Protein AF-A0A212D390-F1 (afdb_monomer)

Nearest PDB structures (foldseek):
  6sub-assembly1_A  TM=5.192E-01  e=6.196E-19  Homo sapiens
  6suc-assembly1_A  TM=5.172E-01  e=2.061E-18  Homo sapiens
  2c7s-assembly1_A  TM=5.071E-01  e=9.778E-17  Homo sapiens
  1rpm-assembly2_B  TM=5.098E-01  e=2.867E-16  Homo sapiens
  2ooq-assembly2_B  TM=5.149E-01  e=5.749E-16  Homo sapiens

Organism: Cervus elaphus hippelaphus (NCBI:txid46360)

Foldseek 3Di:
DDDDPPDDDDDDDPFADDPVCLLVVVVCCVVVVPPDDDDPDDCDDPNDGRYDPSADPAWADRAQKIKGFPDWDDDPPDIDTDIDIDGQDDPQADPDDGRPDCVSLVVSLVVVVVRHDPPYDDHDFADPVCPDVVVVSVLVNVQVVCCVPPVDGDSDD

pLDDT: mean 88.01, std 10.68, range [41.75, 98.12]

Solvent-accessible surface area (backbone atoms only — not comparable to full-atom values): 10267 Å² total; per-residue (Å²): 135,82,77,69,94,85,70,80,87,79,88,82,72,99,63,56,46,49,82,91,38,36,45,60,50,52,50,48,39,60,75,72,65,56,89,74,84,87,81,93,69,57,50,60,55,97,92,38,80,60,28,48,87,76,70,58,93,49,64,46,65,42,60,61,35,35,41,33,51,73,45,78,46,84,55,98,90,54,71,51,73,43,71,47,80,47,68,84,75,84,79,77,62,47,96,74,82,66,54,96,57,63,65,66,57,54,53,47,52,52,54,51,54,79,70,52,62,93,88,48,71,81,79,64,73,70,59,93,87,55,50,69,71,26,46,54,52,52,53,53,54,52,40,51,50,35,37,72,77,70,72,43,76,72,95,85,123

Mean predicted aligned error: 7.8 Å

InterPro domains:
  IPR000242 Tyrosine-specific protein phosphatase, PTPase domain [PF00102] (16-156)
  IPR000242 Tyrosine-specific protein phosphatase, PTPase domain [PR00700] (11-31)
  IPR000242 Tyrosine-specific protein phosphatase, PTPase domain [PR00700] (122-140)
  IPR000242 Tyrosine-specific protein phosphatase, PTPase domain [PR00700] (153-157)
  IPR000242 Tyrosine-specific protein phosphatase, PTPase domain [PS50055] (8-157)
  IPR000242 Tyrosine-specific protein phosphatase, PTPase domain [SM00194] (2-157)
  IPR000387 Tyrosine-specific protein phosphatases domain [PS50056] (106-157)
  IPR003595 Protein-tyrosine phosphatase, catalytic [SM00404] (84-156)
  IPR016130 Protein-tyrosine phosphatase, active site [PS00383] (125-135)
  IPR029021 Protein-tyrosine phosphatase-like [G3DSA:3.90.190.10] (7-157)
  IPR029021 Protein-tyrosine phosphatase-like [SSF52799] (14-156)
  IPR050348 Protein-Tyrosine Phosphatase [PTHR19134] (16-156)

Secondary structure (DSSP, 8-state):
-PPPTTPPP-PPPSSPPPGGGHHHHHHHHHHTT-------S-SEETTEE-S---S-SSEEEETTEEEEEEEEEE-SS-EEEEEEEEE-------SSS--S-THHHHHHHHHHHHHS-TTS-PPP---SSSSHHHHHHHHHHHHHHHHHHHS---S--

Structure (mmCIF, N/CA/C/O backbone):
data_AF-A0A212D390-F1
#
_entry.id   AF-A0A212D390-F1
#
loop_
_atom_site.group_PDB
_atom_site.id
_atom_site.type_symbol
_atom_site.label_atom_id
_atom_site.label_alt_id
_atom_site.label_comp_id
_atom_site.label_asym_id
_atom_site.label_entity_id
_atom_site.label_seq_id
_atom_site.pdbx_PDB_ins_code
_atom_site.Cartn_x
_atom_site.Cartn_y
_atom_site.Cartn_z
_atom_site.occupancy
_atom_site.B_iso_or_equiv
_atom_site.auth_seq_id
_atom_site.auth_comp_id
_atom_site.auth_asym_id
_atom_site.auth_atom_id
_atom_site.pdbx_PDB_model_num
ATOM 1 N N . MET A 1 1 ? 15.407 -18.277 21.739 1.00 45.12 1 MET A N 1
ATOM 2 C CA . MET A 1 1 ? 14.645 -18.983 22.792 1.00 45.12 1 MET A CA 1
ATOM 3 C C . MET A 1 1 ? 13.215 -19.112 22.274 1.00 45.12 1 MET A C 1
ATOM 5 O O . MET A 1 1 ? 12.585 -18.088 22.057 1.00 45.12 1 MET A O 1
ATOM 9 N N . LYS A 1 2 ? 12.764 -20.316 21.898 1.00 41.75 2 LYS A N 1
ATOM 10 C CA . LYS A 1 2 ? 11.416 -20.5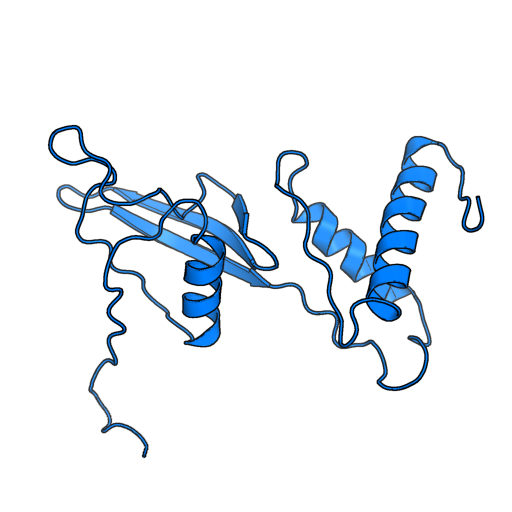25 21.333 1.00 41.75 2 LYS A CA 1
ATOM 11 C C . LYS A 1 2 ? 10.412 -20.479 22.500 1.00 41.75 2 LYS A C 1
ATOM 13 O O . LYS A 1 2 ? 10.674 -21.168 23.486 1.00 41.75 2 LYS A O 1
ATOM 18 N N . PRO A 1 3 ? 9.339 -19.671 22.450 1.00 48.72 3 PRO A N 1
ATOM 19 C CA . PRO A 1 3 ? 8.364 -19.625 23.536 1.00 48.72 3 PRO A CA 1
ATOM 20 C C . PRO A 1 3 ? 7.681 -20.996 23.715 1.00 48.72 3 PRO A C 1
ATOM 22 O O . PRO A 1 3 ? 7.611 -21.772 22.755 1.00 48.72 3 PRO A O 1
ATOM 25 N N . PRO A 1 4 ? 7.208 -21.325 24.931 1.00 52.00 4 PRO A N 1
ATOM 26 C CA . PRO A 1 4 ? 6.526 -22.587 25.201 1.00 52.00 4 PRO A CA 1
ATOM 27 C C . PRO A 1 4 ? 5.254 -22.705 24.350 1.00 52.00 4 PRO A C 1
ATOM 29 O O . PRO A 1 4 ? 4.518 -21.732 24.172 1.00 52.00 4 PRO A O 1
ATOM 32 N N . LEU A 1 5 ? 5.001 -23.905 23.816 1.00 48.47 5 LEU A N 1
ATOM 33 C CA . LEU A 1 5 ? 3.801 -24.210 23.037 1.00 48.47 5 LEU A CA 1
ATOM 34 C C . LEU A 1 5 ? 2.543 -23.861 23.849 1.00 48.47 5 LEU A C 1
ATOM 36 O O . LEU A 1 5 ? 2.310 -24.435 24.908 1.00 48.47 5 LEU A O 1
ATOM 40 N N . GLY A 1 6 ? 1.736 -22.930 23.333 1.00 56.72 6 GLY A N 1
ATOM 41 C CA . GLY A 1 6 ? 0.396 -22.626 23.848 1.00 56.72 6 GLY A CA 1
ATOM 42 C C . GLY A 1 6 ? 0.185 -21.211 24.393 1.00 56.72 6 GLY A C 1
ATOM 43 O O . GLY A 1 6 ? -0.968 -20.807 24.535 1.00 56.72 6 GLY A O 1
ATOM 44 N N . LEU A 1 7 ? 1.236 -20.422 24.646 1.00 54.78 7 LEU A N 1
ATOM 45 C CA . LEU A 1 7 ? 1.059 -19.008 24.998 1.00 54.78 7 LEU A CA 1
ATOM 46 C C . LEU A 1 7 ? 0.910 -18.143 23.741 1.00 54.78 7 LEU A C 1
ATOM 48 O O . LEU A 1 7 ? 1.762 -18.160 22.855 1.00 54.78 7 LEU A O 1
ATOM 52 N N . ARG A 1 8 ? -0.177 -17.363 23.678 1.00 63.31 8 ARG A N 1
ATOM 53 C CA . ARG A 1 8 ? -0.346 -16.308 22.671 1.00 63.31 8 ARG A CA 1
ATOM 54 C C . ARG A 1 8 ? 0.593 -15.153 23.014 1.00 63.31 8 ARG A C 1
ATOM 56 O O . ARG A 1 8 ? 0.464 -14.561 24.083 1.00 63.31 8 ARG A O 1
ATOM 63 N N . THR A 1 9 ? 1.514 -14.823 22.116 1.00 71.38 9 THR A N 1
ATOM 64 C CA . THR A 1 9 ? 2.318 -13.600 22.222 1.00 71.38 9 THR A CA 1
ATOM 65 C C . THR A 1 9 ? 1.414 -12.391 21.987 1.00 71.38 9 THR A C 1
ATOM 67 O O . THR A 1 9 ? 0.716 -12.337 20.976 1.00 71.38 9 THR A O 1
ATOM 70 N N . LEU A 1 10 ? 1.411 -11.435 22.919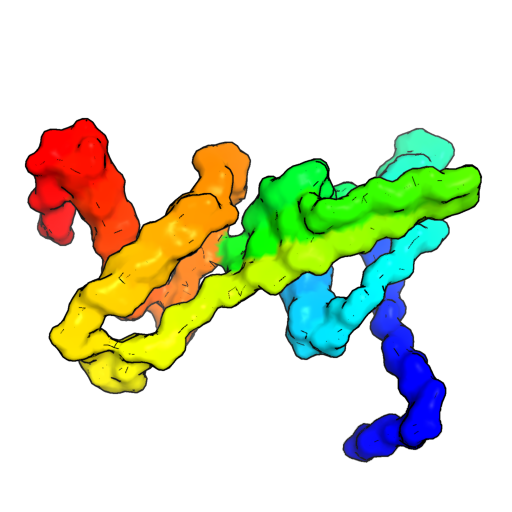 1.00 77.25 10 LEU A N 1
ATOM 71 C CA . LEU A 1 10 ? 0.676 -10.177 22.795 1.00 77.25 10 LEU A CA 1
ATOM 72 C C . LEU A 1 10 ? 1.672 -9.030 22.632 1.00 77.25 10 LEU A C 1
ATOM 74 O O . LEU A 1 10 ? 2.545 -8.844 23.479 1.00 77.25 10 LEU A O 1
ATOM 78 N N . LEU A 1 11 ? 1.521 -8.252 21.563 1.00 75.31 11 LEU A N 1
ATOM 79 C CA . LEU A 1 11 ?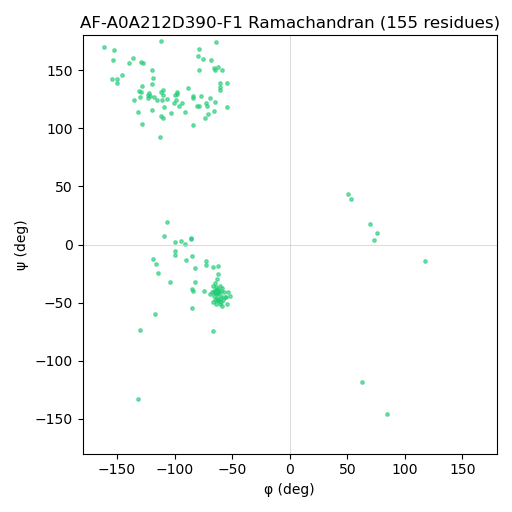 2.233 -6.992 21.384 1.00 75.31 11 LEU A CA 1
ATOM 80 C C . LEU A 1 11 ? 1.350 -5.858 21.904 1.00 75.31 11 LEU A C 1
ATOM 82 O O . LEU A 1 11 ? 0.215 -5.690 21.458 1.00 75.31 11 LEU A O 1
ATOM 86 N N . ALA A 1 12 ? 1.861 -5.104 22.875 1.00 75.88 12 ALA A N 1
ATOM 87 C CA . ALA A 1 12 ? 1.170 -3.951 23.436 1.00 75.88 12 ALA A CA 1
ATOM 88 C C . ALA A 1 12 ? 1.706 -2.662 22.805 1.00 75.88 12 ALA A C 1
ATOM 90 O O . ALA A 1 12 ? 2.901 -2.375 22.878 1.00 75.88 12 ALA A O 1
ATOM 91 N N . CYS A 1 13 ? 0.817 -1.858 22.224 1.00 76.25 13 CYS A N 1
ATOM 92 C CA . CYS A 1 13 ? 1.127 -0.485 21.841 1.00 76.25 13 CYS A CA 1
ATOM 93 C C . CYS A 1 13 ? 0.832 0.445 23.028 1.00 76.25 13 CYS A C 1
ATOM 95 O O . CYS A 1 13 ? -0.224 0.341 23.647 1.00 76.25 13 CYS A O 1
ATOM 97 N N . ILE A 1 14 ? 1.744 1.374 23.337 1.00 67.81 14 ILE A N 1
ATOM 98 C CA . ILE A 1 14 ? 1.600 2.318 24.467 1.00 67.81 14 ILE A CA 1
ATOM 99 C C . ILE A 1 14 ? 0.437 3.313 24.231 1.00 67.81 14 ILE A C 1
ATOM 101 O O . ILE A 1 14 ? -0.094 3.892 25.175 1.00 67.81 14 ILE A O 1
ATOM 105 N N . GLY A 1 15 ? -0.008 3.478 22.980 1.00 79.44 15 GLY A N 1
ATOM 106 C CA . GLY A 1 15 ? -1.194 4.247 22.605 1.00 79.44 15 GLY A CA 1
ATOM 107 C C . GLY A 1 15 ? -1.706 3.879 21.211 1.00 79.44 15 GLY A C 1
ATOM 108 O O . GLY A 1 15 ? -1.039 3.152 20.472 1.00 79.44 15 GLY A O 1
ATOM 109 N N . GLY A 1 16 ? -2.895 4.378 20.856 1.00 83.56 16 GLY A N 1
ATOM 110 C CA . GLY A 1 16 ? -3.431 4.250 19.498 1.00 83.56 16 GLY A CA 1
ATOM 111 C C . GLY A 1 16 ? -2.578 5.021 18.479 1.00 83.56 16 GLY A C 1
ATOM 112 O O . GLY A 1 16 ? -1.976 6.038 18.841 1.00 83.56 16 GLY A O 1
ATOM 113 N N . PRO A 1 17 ? -2.505 4.572 17.213 1.00 89.31 17 PRO A N 1
ATOM 114 C CA . PRO A 1 17 ? -1.712 5.250 16.197 1.00 89.31 17 PRO A CA 1
ATOM 115 C C . PRO A 1 17 ? -2.196 6.689 15.978 1.00 89.31 17 PRO A C 1
ATOM 117 O O . PRO A 1 17 ? -3.394 6.974 15.836 1.00 89.31 17 PRO A O 1
ATOM 120 N N . LYS A 1 18 ? -1.233 7.611 15.957 1.00 89.62 18 LYS A N 1
ATOM 121 C CA . LYS A 1 18 ? -1.437 8.984 15.482 1.00 89.62 18 LYS A CA 1
ATOM 122 C C . LYS A 1 18 ? -1.516 8.991 13.952 1.00 89.62 18 LYS A C 1
ATOM 124 O O . LYS A 1 18 ? -1.010 8.038 13.353 1.00 89.62 18 LYS A O 1
ATOM 129 N N . PRO A 1 19 ? -2.100 10.023 13.317 1.00 89.88 19 PRO A N 1
ATOM 130 C CA . PRO A 1 19 ? -2.253 10.059 11.862 1.00 89.88 19 PRO A CA 1
ATOM 131 C C . PRO A 1 19 ? -0.929 9.831 11.118 1.00 89.88 19 PRO A C 1
ATOM 133 O O . PRO A 1 19 ? -0.874 9.049 10.175 1.00 89.88 19 PRO A O 1
ATOM 136 N N . GLU A 1 20 ? 0.158 10.421 11.610 1.00 91.19 20 GLU A N 1
ATOM 137 C CA . GLU A 1 20 ? 1.502 10.307 11.043 1.00 91.19 20 GLU A CA 1
ATOM 138 C C . GLU A 1 20 ? 2.181 8.940 11.262 1.00 91.19 20 GLU A C 1
ATOM 140 O O . GLU A 1 20 ? 3.163 8.642 10.594 1.00 91.19 20 GLU A O 1
ATOM 145 N N . MET A 1 21 ? 1.663 8.093 12.162 1.00 91.81 21 MET A N 1
ATOM 146 C CA . MET A 1 21 ? 2.238 6.776 12.500 1.00 91.81 21 MET A CA 1
ATOM 147 C C . MET A 1 21 ? 1.402 5.596 11.983 1.00 91.81 21 MET A C 1
ATOM 149 O O . MET A 1 21 ? 1.667 4.445 12.334 1.00 91.81 21 MET A O 1
ATOM 153 N N . VAL A 1 22 ? 0.364 5.844 11.178 1.00 93.44 22 VAL A N 1
ATOM 154 C CA . VAL A 1 22 ? -0.511 4.768 10.678 1.00 93.44 22 VAL A CA 1
ATOM 155 C C . VAL A 1 22 ? 0.258 3.784 9.787 1.00 93.44 22 VAL A C 1
ATOM 157 O O . VAL A 1 22 ? 0.049 2.576 9.892 1.00 93.44 22 VAL A O 1
ATOM 160 N N . TYR A 1 23 ? 1.187 4.274 8.962 1.00 92.12 23 TYR A N 1
ATOM 161 C CA . TYR A 1 23 ? 2.053 3.405 8.161 1.00 92.12 23 TYR A CA 1
ATOM 162 C C . TYR A 1 23 ? 2.953 2.525 9.039 1.00 92.12 23 TYR A C 1
ATOM 164 O O . TYR A 1 23 ? 2.988 1.310 8.850 1.00 92.12 23 TYR A O 1
ATOM 172 N N . ASP A 1 24 ? 3.615 3.100 10.049 1.00 91.38 24 ASP A N 1
ATOM 173 C CA . ASP A 1 24 ? 4.471 2.340 10.970 1.00 91.38 24 ASP A CA 1
ATOM 174 C C . ASP A 1 24 ? 3.687 1.269 11.738 1.00 91.38 24 ASP A C 1
ATOM 176 O O . ASP A 1 24 ? 4.190 0.166 11.964 1.00 91.38 24 ASP A O 1
ATOM 180 N N . PHE A 1 25 ? 2.432 1.562 12.089 1.00 94.06 25 PHE A N 1
ATOM 181 C CA . PHE A 1 25 ? 1.531 0.595 12.706 1.00 94.06 25 PHE A CA 1
ATOM 182 C C . PHE A 1 25 ? 1.280 -0.617 11.796 1.00 94.06 25 PHE A C 1
ATOM 184 O O . PHE A 1 25 ? 1.492 -1.753 12.225 1.00 94.06 25 PHE A O 1
ATOM 191 N N . TRP A 1 26 ? 0.893 -0.405 10.534 1.00 93.56 26 TRP A N 1
ATOM 192 C CA . TRP A 1 26 ? 0.683 -1.510 9.588 1.00 93.56 26 TRP A CA 1
ATOM 193 C C . TRP A 1 26 ? 1.968 -2.251 9.241 1.00 93.56 26 TRP A C 1
ATOM 195 O O . TRP A 1 26 ? 1.961 -3.477 9.115 1.00 93.56 26 TRP A O 1
ATOM 205 N N . ARG A 1 27 ? 3.085 -1.528 9.147 1.00 91.31 27 ARG A N 1
ATOM 206 C CA . ARG A 1 27 ? 4.405 -2.121 8.952 1.00 91.31 27 ARG A CA 1
ATOM 207 C C . ARG A 1 27 ? 4.761 -3.068 10.097 1.00 91.31 27 ARG A C 1
ATOM 209 O O . ARG A 1 27 ? 5.214 -4.176 9.823 1.00 91.31 27 ARG A O 1
ATOM 216 N N . MET A 1 28 ? 4.505 -2.681 11.347 1.00 92.31 28 MET A N 1
ATOM 217 C CA . MET A 1 28 ? 4.694 -3.545 12.518 1.00 92.31 28 MET A CA 1
ATOM 218 C C . MET A 1 28 ? 3.772 -4.771 12.477 1.00 92.31 28 MET A C 1
ATOM 220 O O . MET A 1 28 ? 4.253 -5.890 12.643 1.00 92.31 28 MET A O 1
ATOM 224 N N . VAL A 1 29 ? 2.481 -4.587 12.169 1.00 91.88 29 VAL A N 1
ATOM 225 C CA . VAL A 1 29 ? 1.514 -5.694 12.016 1.00 91.88 29 VAL A CA 1
ATOM 226 C C . VAL A 1 29 ? 2.002 -6.715 10.983 1.00 91.88 29 VAL A C 1
ATOM 228 O O . VAL A 1 29 ? 1.959 -7.918 11.239 1.00 91.88 29 VAL A O 1
ATOM 231 N N . TRP A 1 30 ? 2.499 -6.245 9.838 1.00 89.69 30 TRP A N 1
ATOM 232 C CA . TRP A 1 30 ? 3.042 -7.105 8.788 1.00 89.69 30 TRP A CA 1
ATOM 233 C C . TRP A 1 30 ? 4.327 -7.824 9.222 1.00 89.69 30 TRP A C 1
ATOM 235 O O . TRP A 1 30 ? 4.442 -9.036 9.043 1.00 89.69 30 TRP A O 1
ATOM 245 N N . GLN A 1 31 ? 5.299 -7.088 9.774 1.00 87.94 31 GLN A N 1
ATOM 246 C CA . GLN A 1 31 ? 6.621 -7.611 10.145 1.00 87.94 31 GLN A CA 1
ATOM 247 C C . GLN A 1 31 ? 6.554 -8.665 11.253 1.00 87.94 31 GLN A C 1
ATOM 249 O O . GLN A 1 31 ? 7.254 -9.671 11.175 1.00 87.94 31 GLN A O 1
ATOM 254 N N . GLU A 1 32 ? 5.692 -8.455 12.244 1.00 87.00 32 GLU A N 1
ATOM 255 C CA . GLU A 1 32 ? 5.500 -9.377 13.368 1.00 87.00 32 GLU A CA 1
ATOM 256 C C . GLU A 1 32 ? 4.484 -10.488 13.058 1.00 87.00 32 GLU A C 1
ATOM 258 O O . GLU A 1 32 ? 4.143 -11.291 13.927 1.00 87.00 32 GLU A O 1
ATOM 263 N N . HIS A 1 33 ? 3.993 -10.555 11.813 1.00 86.19 33 HIS A N 1
ATOM 264 C CA . HIS A 1 33 ? 2.999 -11.532 11.366 1.00 86.19 33 HIS A CA 1
ATOM 265 C C . HIS A 1 33 ? 1.738 -11.554 12.252 1.00 86.19 33 HIS A C 1
ATOM 267 O O . HIS A 1 33 ? 1.165 -12.610 12.535 1.00 86.19 33 HIS A O 1
ATOM 273 N N . CYS A 1 34 ? 1.292 -10.375 12.690 1.00 86.69 34 CYS A N 1
ATOM 274 C CA . CYS A 1 34 ? 0.107 -10.218 13.523 1.00 86.69 34 CYS A CA 1
ATOM 275 C C . CYS A 1 34 ? -1.151 -10.616 12.742 1.00 86.69 34 CYS A C 1
ATOM 277 O O . CYS A 1 34 ? -1.556 -9.945 11.796 1.00 86.69 34 CYS A O 1
ATOM 279 N N . SER A 1 35 ? -1.822 -11.683 13.177 1.00 89.69 35 SER A N 1
ATOM 280 C CA . SER A 1 35 ? -3.068 -12.156 12.557 1.00 89.69 35 SER A CA 1
ATOM 281 C C . SER A 1 35 ? -4.323 -11.452 13.079 1.00 89.69 35 SER A C 1
ATOM 283 O O . SER A 1 35 ? -5.425 -11.689 12.586 1.00 89.69 35 SER A O 1
ATOM 285 N N . SER A 1 36 ? -4.212 -10.666 14.149 1.00 91.50 36 SER A N 1
ATOM 286 C CA . SER A 1 36 ? -5.356 -10.033 14.807 1.00 91.50 36 SER A CA 1
ATOM 287 C C . SER A 1 36 ? -4.950 -8.718 15.455 1.00 91.50 36 SER A C 1
ATOM 289 O O . SER A 1 36 ? -3.905 -8.633 16.096 1.00 91.50 36 SER A O 1
ATOM 291 N N . ILE A 1 37 ? -5.811 -7.712 15.319 1.00 94.25 37 ILE A N 1
ATOM 292 C CA . ILE A 1 37 ? -5.673 -6.399 15.949 1.00 94.25 37 ILE A CA 1
ATOM 293 C C . ILE A 1 37 ? -6.865 -6.221 16.883 1.00 94.25 37 ILE A C 1
ATOM 295 O O . ILE A 1 37 ? -8.011 -6.379 16.464 1.00 94.25 37 ILE A O 1
ATOM 299 N N . VAL A 1 38 ? -6.602 -5.894 18.147 1.00 94.88 38 VAL A N 1
ATOM 300 C CA . VAL A 1 38 ? -7.647 -5.677 19.154 1.00 94.88 38 VAL A CA 1
ATOM 301 C C . VAL A 1 38 ? -7.671 -4.200 19.531 1.00 94.88 38 VAL A C 1
ATOM 303 O O . VAL A 1 38 ? -6.746 -3.696 20.164 1.00 94.88 38 VAL A O 1
ATOM 306 N N . MET A 1 39 ? -8.738 -3.500 19.144 1.00 94.38 39 MET A N 1
ATOM 307 C CA . MET A 1 39 ? -8.966 -2.098 19.494 1.00 94.38 39 MET A CA 1
ATOM 308 C C . MET A 1 39 ? -10.003 -1.999 20.614 1.00 94.38 39 MET A C 1
ATOM 310 O O . MET A 1 39 ? -11.171 -2.311 20.412 1.00 94.38 39 MET A O 1
ATOM 314 N N . ILE A 1 40 ? -9.568 -1.542 21.789 1.00 94.06 40 ILE A N 1
ATOM 315 C CA . ILE A 1 40 ? -10.375 -1.469 23.025 1.00 94.06 40 ILE A CA 1
ATOM 316 C C . ILE A 1 40 ? -10.803 -0.039 23.399 1.00 94.06 40 ILE A C 1
ATOM 318 O O . ILE A 1 40 ? -11.133 0.237 24.546 1.00 94.06 40 ILE A O 1
ATOM 322 N N . THR A 1 41 ? -10.769 0.893 22.446 1.00 92.19 41 THR A N 1
ATOM 323 C CA . THR A 1 41 ? -11.154 2.302 22.638 1.00 92.19 41 THR A CA 1
ATOM 324 C C . THR A 1 41 ? -11.938 2.794 21.426 1.00 92.19 41 THR A C 1
ATOM 326 O O . THR A 1 41 ? -11.805 2.242 20.329 1.00 92.19 41 THR A O 1
ATOM 329 N N . LYS A 1 42 ? -12.759 3.832 21.601 1.00 92.88 42 LYS A N 1
ATOM 330 C CA . LYS A 1 42 ? -13.377 4.540 20.469 1.00 92.88 42 LYS A CA 1
ATOM 331 C C . LYS A 1 42 ? -12.369 5.514 19.851 1.00 92.88 42 LYS A C 1
ATOM 333 O O . LYS A 1 42 ? -11.398 5.909 20.484 1.00 92.88 42 LYS A O 1
ATOM 338 N N . LEU A 1 43 ? -12.619 5.958 18.617 1.00 93.12 43 LEU A N 1
ATOM 339 C CA . LEU A 1 43 ? -11.800 7.012 17.993 1.00 93.12 43 LEU A CA 1
ATOM 340 C C . LEU A 1 43 ? -11.845 8.314 18.807 1.00 93.12 43 LEU A C 1
ATOM 342 O O . LEU A 1 43 ? -10.824 8.970 19.008 1.00 93.12 43 LEU A O 1
ATOM 346 N N . VAL A 1 44 ? -13.032 8.652 19.318 1.00 94.31 44 VAL A N 1
ATOM 347 C CA . VAL A 1 44 ? -13.290 9.831 20.145 1.00 94.31 44 VAL A CA 1
ATOM 348 C C . VAL A 1 44 ? -14.031 9.409 21.409 1.00 94.31 44 VAL A C 1
ATOM 350 O O . VAL A 1 44 ? -15.047 8.715 21.342 1.00 94.31 44 VAL A O 1
ATOM 353 N N . GLU A 1 45 ? -13.548 9.865 22.562 1.00 93.19 45 GLU A N 1
ATOM 354 C CA . GLU A 1 45 ? -14.183 9.673 23.867 1.00 93.19 45 GLU A CA 1
ATOM 355 C C . GLU A 1 45 ? -14.277 11.020 24.583 1.00 93.19 45 GLU A C 1
ATOM 357 O O . GLU A 1 45 ? -13.279 11.729 24.716 1.00 93.19 45 GLU A O 1
ATOM 362 N N . VAL A 1 46 ? -15.479 11.385 25.041 1.00 94.19 46 VAL A N 1
ATOM 363 C CA . VAL A 1 46 ? -15.737 12.652 25.758 1.00 94.19 46 VAL A CA 1
ATOM 364 C C . VAL A 1 46 ? -15.176 13.870 24.995 1.00 94.19 46 VAL A C 1
ATOM 366 O O . VAL A 1 46 ? -14.506 14.737 25.551 1.00 94.19 46 VAL A O 1
ATOM 369 N N . GLY A 1 47 ? -15.382 13.894 23.673 1.00 92.25 47 GLY A N 1
ATOM 370 C CA . GLY A 1 47 ? -14.929 14.975 22.787 1.00 92.25 47 GLY A CA 1
ATOM 371 C C . GLY A 1 47 ? -13.422 15.014 22.505 1.00 92.25 47 GLY A C 1
ATOM 372 O O . GLY A 1 47 ? -12.965 15.924 21.819 1.00 92.25 47 GLY A O 1
ATOM 373 N N . ARG A 1 48 ? -12.634 14.051 23.000 1.00 91.06 48 ARG A N 1
ATOM 374 C CA . ARG A 1 48 ? -11.186 13.979 22.756 1.00 91.06 48 ARG A CA 1
ATOM 375 C C . ARG A 1 48 ? -10.845 12.809 21.847 1.00 91.06 48 ARG A C 1
ATOM 377 O O . ARG A 1 48 ? -11.289 11.689 22.090 1.00 91.06 48 ARG A O 1
ATOM 384 N N . VAL A 1 49 ? -10.015 13.060 20.837 1.00 91.62 49 VAL A N 1
ATOM 385 C CA . VAL A 1 49 ? -9.454 12.007 19.982 1.00 91.62 49 VAL A CA 1
ATOM 386 C C . VAL A 1 49 ? -8.540 11.118 20.829 1.00 91.62 49 VAL A C 1
ATOM 388 O O . VAL A 1 49 ? -7.610 11.609 21.470 1.00 91.62 49 VAL A O 1
ATOM 391 N N . LYS A 1 50 ? -8.829 9.816 20.860 1.00 91.44 50 LYS A N 1
ATOM 392 C CA . LYS A 1 50 ? -8.040 8.788 21.561 1.00 91.44 50 LYS A CA 1
ATOM 393 C C . LYS A 1 50 ? -7.201 7.954 20.603 1.00 91.44 50 LYS A C 1
ATOM 395 O O . LYS A 1 50 ? -6.118 7.507 20.967 1.00 91.44 50 LYS A O 1
ATOM 400 N N . CYS A 1 51 ? -7.708 7.751 19.391 1.00 93.06 51 CYS A N 1
ATOM 401 C CA . CYS A 1 51 ? -7.068 6.964 18.351 1.00 93.06 51 CYS A CA 1
ATOM 402 C C . CYS A 1 51 ? -7.462 7.518 16.984 1.00 93.06 51 CYS A C 1
ATOM 404 O O . CYS A 1 51 ? -8.616 7.896 16.774 1.00 93.06 51 CYS A O 1
ATOM 406 N N . SER A 1 52 ? -6.521 7.525 16.046 1.00 93.19 52 SER A N 1
ATOM 407 C CA . SER A 1 52 ? -6.824 7.823 14.645 1.00 93.19 52 SER A CA 1
ATOM 408 C C . SER A 1 52 ? -7.426 6.589 13.985 1.00 93.19 52 SER A C 1
ATOM 410 O O . SER A 1 52 ? -7.109 5.459 14.366 1.00 93.19 52 SER A O 1
ATOM 412 N N . ARG A 1 53 ? -8.288 6.783 12.984 1.00 94.88 53 ARG A N 1
ATOM 413 C CA . ARG A 1 53 ? -8.753 5.668 12.156 1.00 94.88 53 ARG A CA 1
ATOM 414 C C . ARG A 1 53 ? -7.583 5.217 11.287 1.00 94.88 53 ARG A C 1
ATOM 416 O O . ARG A 1 53 ? -7.152 5.962 10.418 1.00 94.88 53 ARG A O 1
ATOM 423 N N . TYR A 1 54 ? -7.073 4.018 11.546 1.00 95.00 54 TYR A N 1
ATOM 424 C CA . TYR A 1 54 ? -5.929 3.450 10.828 1.00 95.00 54 TYR A CA 1
ATOM 425 C C . TYR A 1 54 ? -6.339 2.458 9.734 1.00 95.00 54 TYR A C 1
ATOM 427 O O . TYR A 1 54 ? -5.474 1.863 9.116 1.00 95.00 54 TYR A O 1
ATOM 435 N N . TRP A 1 55 ? -7.633 2.238 9.503 1.00 95.94 55 TRP A N 1
ATOM 436 C CA . TRP A 1 55 ? -8.133 1.305 8.492 1.00 95.94 55 TRP A CA 1
ATOM 437 C C . TRP A 1 55 ? -8.999 2.026 7.451 1.00 95.94 55 TRP A C 1
ATOM 439 O O . TRP A 1 55 ? -9.675 2.994 7.819 1.00 95.94 55 TRP A O 1
ATOM 449 N N . PRO A 1 56 ? -9.040 1.555 6.193 1.00 94.69 56 PRO A N 1
ATOM 450 C CA . PRO A 1 56 ? -9.838 2.163 5.132 1.00 94.69 56 PRO A CA 1
ATOM 451 C C . PRO A 1 56 ? -11.320 1.776 5.216 1.00 94.69 56 PRO A C 1
ATOM 453 O O . PRO A 1 56 ? -11.696 0.875 5.967 1.00 94.69 56 PRO A O 1
ATOM 456 N N . GLU A 1 57 ? -12.166 2.471 4.452 1.00 93.38 57 GLU A N 1
ATOM 457 C CA . GLU A 1 57 ? -13.576 2.079 4.278 1.00 93.38 57 GLU A CA 1
ATOM 458 C C . GLU A 1 57 ? -13.751 0.993 3.212 1.00 93.38 57 GLU A C 1
ATOM 460 O O . GLU A 1 57 ? -14.610 0.135 3.372 1.00 93.38 57 GLU A O 1
ATOM 465 N N . ASP A 1 58 ? -12.907 0.996 2.178 1.00 92.62 58 ASP A N 1
ATOM 466 C CA . ASP A 1 58 ? -12.850 -0.052 1.154 1.00 92.62 58 ASP A CA 1
ATOM 467 C C . ASP A 1 58 ? -11.401 -0.520 0.970 1.00 92.62 58 ASP A C 1
ATOM 469 O O . ASP A 1 58 ? -10.995 -1.546 1.511 1.00 92.62 58 ASP A O 1
ATOM 473 N N . SER A 1 59 ? -10.556 0.289 0.335 1.00 91.50 59 SER A N 1
ATOM 474 C CA . SER A 1 59 ? -9.132 0.002 0.182 1.00 91.50 59 SER A CA 1
ATOM 475 C C . SER A 1 59 ? -8.312 1.282 0.227 1.00 91.50 59 SER A C 1
ATOM 477 O O . SER A 1 59 ? -8.767 2.308 -0.262 1.00 91.50 59 SER A O 1
ATOM 479 N N . ASP A 1 60 ? -7.100 1.214 0.778 1.00 90.62 60 ASP A N 1
ATOM 480 C CA . ASP A 1 60 ? -6.163 2.344 0.786 1.00 90.62 60 ASP A CA 1
ATOM 481 C C . ASP A 1 60 ? -4.704 1.860 0.865 1.00 90.62 60 ASP A C 1
ATOM 483 O O . ASP A 1 60 ? -4.426 0.721 1.270 1.00 90.62 60 ASP A O 1
ATOM 487 N N . MET A 1 61 ? -3.783 2.725 0.450 1.00 87.25 61 MET A N 1
ATOM 488 C CA . MET A 1 61 ? -2.341 2.494 0.453 1.00 87.25 61 MET A CA 1
ATOM 489 C C . MET A 1 61 ? -1.694 3.182 1.657 1.00 87.25 61 MET A C 1
ATOM 491 O O . MET A 1 61 ? -1.732 4.401 1.802 1.00 87.25 61 MET A O 1
ATOM 495 N N . TYR A 1 62 ? -1.018 2.398 2.494 1.00 87.50 62 TYR A N 1
ATOM 496 C CA . TYR A 1 62 ? -0.209 2.883 3.608 1.00 87.50 62 TYR A CA 1
ATOM 497 C C . TYR A 1 62 ? 1.259 2.574 3.310 1.00 87.50 62 TYR A C 1
ATOM 499 O O . TYR A 1 62 ? 1.745 1.477 3.587 1.00 87.50 62 TYR A O 1
ATOM 507 N N . GLY A 1 63 ? 1.963 3.533 2.704 1.00 85.69 63 GLY A N 1
ATOM 508 C CA . GLY A 1 63 ? 3.323 3.312 2.207 1.00 85.69 63 GLY A CA 1
ATOM 509 C C . GLY A 1 63 ? 3.344 2.250 1.104 1.00 85.69 63 GLY A C 1
ATOM 510 O O . GLY A 1 63 ? 2.730 2.437 0.057 1.00 85.69 63 GLY A O 1
ATOM 511 N N . ASP A 1 64 ? 4.045 1.138 1.334 1.00 82.19 64 ASP A N 1
ATOM 512 C CA . ASP A 1 64 ? 4.121 -0.008 0.415 1.00 82.19 64 ASP A CA 1
ATOM 513 C C . ASP A 1 64 ? 3.099 -1.123 0.722 1.00 82.19 64 ASP A C 1
ATOM 515 O O . ASP A 1 64 ? 3.099 -2.157 0.045 1.00 82.19 64 ASP A O 1
ATOM 519 N N . ILE A 1 65 ? 2.230 -0.927 1.722 1.00 89.12 65 ILE A N 1
ATOM 520 C CA . ILE A 1 65 ? 1.224 -1.901 2.163 1.00 89.12 65 ILE A CA 1
ATOM 521 C C . ILE A 1 65 ? -0.172 -1.420 1.764 1.00 89.12 65 ILE A C 1
ATOM 523 O O . ILE A 1 65 ? -0.664 -0.404 2.255 1.00 89.12 65 ILE A O 1
ATOM 527 N N . LYS A 1 66 ? -0.849 -2.198 0.925 1.00 90.06 66 LYS A N 1
ATOM 528 C CA . LYS A 1 66 ? -2.272 -2.046 0.639 1.00 90.06 66 LYS A CA 1
ATOM 529 C C . LYS A 1 66 ? -3.090 -2.758 1.701 1.00 90.06 66 LYS A C 1
ATOM 531 O O . LYS A 1 66 ? -2.884 -3.949 1.949 1.00 90.06 66 LYS A O 1
ATOM 536 N N . ILE A 1 67 ? -4.043 -2.043 2.283 1.00 93.12 67 ILE A N 1
ATOM 537 C CA . ILE A 1 67 ? -5.042 -2.620 3.178 1.00 93.12 67 ILE A CA 1
ATOM 538 C C . ILE A 1 67 ? -6.379 -2.577 2.457 1.00 93.12 67 ILE A C 1
ATOM 540 O O . ILE A 1 67 ? -6.797 -1.521 1.989 1.00 93.12 67 ILE A O 1
ATOM 544 N N . THR A 1 68 ? -7.069 -3.709 2.405 1.00 94.44 68 THR A N 1
ATOM 545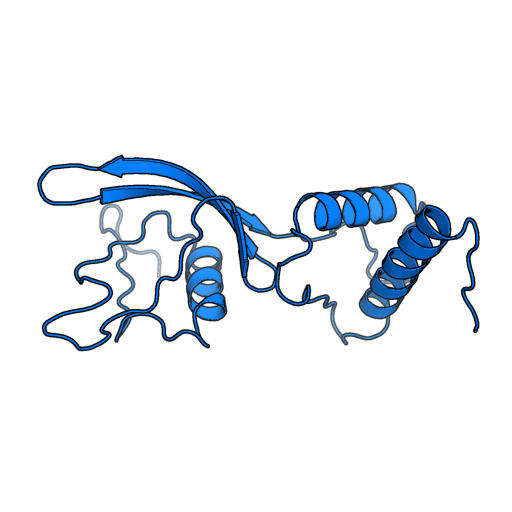 C CA . THR A 1 68 ? -8.424 -3.795 1.856 1.00 94.44 68 THR A CA 1
ATOM 546 C C . THR A 1 68 ? -9.360 -4.358 2.911 1.00 94.44 68 THR A C 1
ATOM 548 O O . THR A 1 68 ? -9.101 -5.420 3.479 1.00 94.44 68 THR A O 1
ATOM 551 N N . LEU A 1 69 ? -10.444 -3.643 3.198 1.00 96.38 69 LEU A N 1
ATOM 552 C CA . LEU A 1 69 ? -11.527 -4.105 4.047 1.00 96.38 69 LEU A CA 1
ATOM 553 C C . LEU A 1 69 ? -12.340 -5.151 3.282 1.00 96.38 69 LEU A C 1
ATOM 555 O O . LEU A 1 69 ? -13.078 -4.847 2.356 1.00 96.38 69 LEU A O 1
ATOM 559 N N . VAL A 1 70 ? -12.216 -6.407 3.695 1.00 96.75 70 VAL A N 1
ATOM 560 C CA . VAL A 1 70 ? -12.914 -7.536 3.067 1.00 96.75 70 VAL A CA 1
ATOM 561 C C . VAL A 1 70 ? -14.327 -7.675 3.619 1.00 96.75 70 VAL A C 1
ATOM 563 O O . VAL A 1 70 ? -15.264 -8.004 2.895 1.00 96.75 70 VAL A O 1
ATOM 566 N N . LYS A 1 71 ? -14.488 -7.479 4.931 1.00 97.31 71 LYS A N 1
ATOM 567 C CA . LYS A 1 71 ? -15.764 -7.696 5.615 1.00 97.31 71 LYS A CA 1
ATOM 568 C C . LYS A 1 71 ? -15.858 -6.849 6.872 1.00 97.31 71 LYS A C 1
ATOM 570 O O . LYS A 1 71 ? -14.883 -6.736 7.612 1.00 97.31 71 LYS A O 1
ATOM 575 N N . THR A 1 72 ? -17.053 -6.328 7.141 1.00 98.12 72 THR A N 1
ATOM 576 C CA . THR A 1 72 ? -17.416 -5.738 8.435 1.00 98.12 72 THR A CA 1
ATOM 577 C C . THR A 1 72 ? -18.626 -6.459 9.010 1.00 98.12 72 THR A C 1
ATOM 579 O O . THR A 1 72 ? -19.639 -6.612 8.332 1.00 98.12 72 THR A O 1
ATOM 582 N N . GLU A 1 73 ? -18.529 -6.872 10.269 1.00 98.12 73 GLU A N 1
ATOM 583 C CA . GLU A 1 73 ? -19.631 -7.427 11.051 1.00 98.12 73 GLU A CA 1
ATOM 584 C C . GLU A 1 73 ? -19.862 -6.537 12.271 1.00 98.12 73 GLU A C 1
ATOM 586 O O . GLU A 1 73 ? -18.996 -6.410 13.139 1.00 98.12 73 GLU A O 1
ATOM 591 N N . THR A 1 74 ? -21.029 -5.904 12.332 1.00 97.50 74 THR A N 1
ATOM 592 C CA . THR A 1 74 ? -21.425 -5.055 13.459 1.00 97.50 74 THR A CA 1
ATOM 593 C C . THR A 1 74 ? -22.275 -5.870 14.421 1.00 97.50 74 THR A C 1
ATOM 595 O O . THR A 1 74 ? -23.344 -6.350 14.046 1.00 97.50 74 THR A O 1
ATOM 598 N N . LEU A 1 75 ? -21.810 -6.013 15.660 1.00 97.06 75 LEU A N 1
ATOM 599 C CA . LEU A 1 75 ? -22.535 -6.662 16.749 1.00 97.06 75 LEU A CA 1
ATOM 600 C C . LEU A 1 75 ? -22.935 -5.628 17.810 1.00 97.06 75 LEU A C 1
ATOM 602 O O . LEU A 1 75 ? -22.576 -4.456 17.720 1.00 97.06 75 LEU A O 1
ATOM 606 N N . ALA A 1 76 ? -23.693 -6.066 18.820 1.00 95.75 76 ALA A N 1
ATOM 607 C CA . ALA A 1 76 ? -24.239 -5.178 19.849 1.00 95.75 76 ALA A CA 1
ATOM 608 C C . ALA A 1 76 ? -23.155 -4.403 20.623 1.00 95.75 76 ALA A C 1
ATOM 610 O O . ALA A 1 76 ? -23.350 -3.235 20.950 1.00 95.75 76 ALA A O 1
AT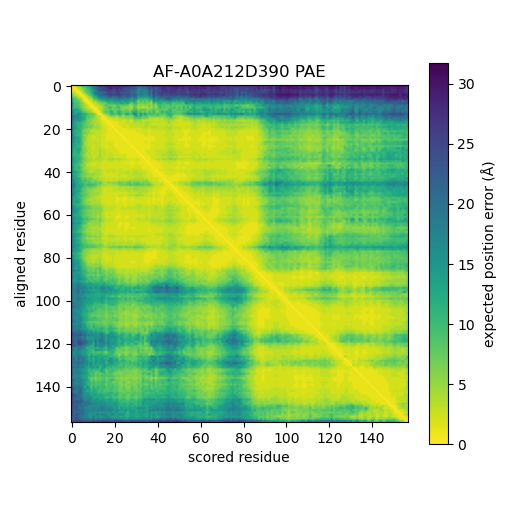OM 611 N N . GLU A 1 77 ? -22.013 -5.040 20.894 1.00 96.12 77 GLU A N 1
ATOM 612 C CA . GLU A 1 77 ? -20.964 -4.482 21.760 1.00 96.12 77 GLU A CA 1
ATOM 613 C C . GLU A 1 77 ? -19.640 -4.207 21.033 1.00 96.12 77 GLU A C 1
ATOM 615 O O . GLU A 1 77 ? -18.798 -3.469 21.542 1.00 96.12 77 GLU A O 1
ATOM 620 N N . TYR A 1 78 ? -19.432 -4.784 19.846 1.00 96.88 78 TYR A N 1
ATOM 621 C CA . TYR A 1 78 ? -18.176 -4.669 19.104 1.00 96.88 78 TYR A CA 1
ATOM 622 C C . TYR A 1 78 ? -18.373 -4.816 17.594 1.00 96.88 78 TYR A C 1
ATOM 624 O O . TYR A 1 78 ? -19.424 -5.233 17.111 1.00 96.88 78 TYR A O 1
ATOM 632 N N . VAL A 1 79 ? -17.332 -4.461 16.842 1.00 97.69 79 VAL A N 1
ATOM 633 C CA . VAL A 1 79 ? -17.290 -4.583 15.383 1.00 97.69 79 VAL A CA 1
ATOM 634 C C . VAL A 1 79 ? -16.089 -5.433 15.001 1.00 97.69 79 VAL A C 1
ATOM 636 O O . VAL A 1 79 ? -14.970 -5.140 15.425 1.00 97.69 79 VAL A O 1
ATOM 639 N N . VAL A 1 80 ? -16.310 -6.454 14.177 1.00 98.00 80 VAL A N 1
ATOM 640 C CA . VAL A 1 80 ? -15.238 -7.254 13.576 1.00 98.00 80 VAL A CA 1
ATOM 641 C C . VAL A 1 80 ? -14.987 -6.741 12.167 1.00 98.00 80 VAL A C 1
ATOM 643 O O . VAL A 1 80 ? -15.918 -6.588 11.379 1.00 98.00 80 VAL A O 1
ATOM 646 N N . ARG A 1 81 ? -13.721 -6.465 11.847 1.00 98.00 81 ARG A N 1
ATOM 647 C CA . ARG A 1 81 ? -13.285 -6.112 10.494 1.00 98.00 81 ARG A CA 1
ATOM 648 C C . ARG A 1 81 ? -12.243 -7.112 10.022 1.00 98.00 81 ARG A C 1
ATOM 650 O O . ARG A 1 81 ? -11.263 -7.355 10.725 1.00 98.00 81 ARG A O 1
ATOM 657 N N . SER A 1 82 ? -12.463 -7.687 8.848 1.00 96.94 82 SER A N 1
ATOM 658 C CA . SER A 1 82 ? -11.507 -8.567 8.179 1.00 96.94 82 SER A CA 1
ATOM 659 C C . SER A 1 82 ? -10.771 -7.774 7.113 1.00 96.94 82 SER A C 1
ATOM 661 O O . SER A 1 82 ? -11.410 -7.136 6.278 1.00 96.94 82 SER A O 1
ATOM 663 N N . PHE A 1 83 ? -9.442 -7.834 7.134 1.00 96.25 83 PHE A N 1
ATOM 664 C CA . PHE A 1 83 ? -8.589 -7.105 6.203 1.00 96.25 83 PHE A CA 1
ATOM 665 C C . PHE A 1 83 ? -7.736 -8.062 5.376 1.00 96.25 83 PHE A C 1
ATOM 667 O O . PHE A 1 83 ? -7.251 -9.069 5.894 1.00 96.25 83 PHE A O 1
ATOM 674 N N . ALA A 1 84 ? -7.526 -7.716 4.110 1.00 93.75 84 ALA A N 1
ATOM 675 C CA . ALA A 1 84 ? -6.461 -8.266 3.288 1.00 93.75 84 ALA A CA 1
ATOM 676 C C . ALA A 1 84 ? -5.291 -7.277 3.285 1.00 93.75 84 ALA A C 1
ATOM 678 O O . ALA A 1 84 ? -5.496 -6.080 3.086 1.00 93.75 84 ALA A O 1
ATOM 679 N N . LEU A 1 85 ? -4.082 -7.786 3.528 1.00 92.00 85 LEU A N 1
ATOM 680 C CA . LEU A 1 85 ? -2.843 -7.027 3.405 1.00 92.00 85 LEU A CA 1
ATOM 681 C C . LEU A 1 85 ? -2.100 -7.491 2.155 1.00 92.00 85 LEU A C 1
ATOM 683 O O . LEU A 1 85 ? -1.781 -8.675 2.035 1.00 92.00 85 LEU A O 1
ATOM 687 N N . GLU A 1 86 ? -1.775 -6.562 1.263 1.00 89.12 86 GLU A N 1
ATOM 688 C CA . GLU A 1 86 ? -0.882 -6.810 0.131 1.00 89.12 86 GLU A CA 1
ATOM 689 C C . GLU A 1 86 ? 0.330 -5.884 0.228 1.00 89.12 86 GLU A C 1
ATOM 691 O O . GLU A 1 86 ? 0.196 -4.706 0.535 1.00 89.12 86 GLU A O 1
ATOM 696 N N . ARG A 1 87 ? 1.526 -6.400 -0.055 1.00 87.81 87 ARG A N 1
ATOM 697 C CA . ARG A 1 87 ? 2.750 -5.599 -0.135 1.00 87.81 87 ARG A CA 1
ATOM 698 C C . ARG A 1 87 ? 3.484 -5.939 -1.419 1.00 87.81 87 ARG A C 1
ATOM 700 O O . ARG A 1 87 ? 3.661 -7.115 -1.746 1.00 87.81 87 ARG A O 1
ATOM 707 N N . PHE A 1 88 ? 3.894 -4.916 -2.157 1.00 89.75 88 PHE A N 1
ATOM 708 C CA . PHE A 1 88 ? 4.448 -5.095 -3.494 1.00 89.75 88 PHE A CA 1
ATOM 709 C C . PHE A 1 88 ? 5.966 -5.251 -3.436 1.00 89.75 88 PHE A C 1
ATOM 711 O O . PHE A 1 88 ? 6.690 -4.323 -3.093 1.00 89.75 88 PHE A O 1
ATOM 718 N N . HIS A 1 89 ? 6.464 -6.432 -3.803 1.00 91.69 89 HIS A N 1
ATOM 719 C CA . HIS A 1 89 ? 7.896 -6.702 -3.886 1.00 91.69 89 HIS A CA 1
ATOM 720 C C . HIS A 1 89 ? 8.228 -7.371 -5.218 1.00 91.69 89 HIS A C 1
ATOM 722 O O . HIS A 1 89 ? 7.827 -8.505 -5.480 1.00 91.69 89 HIS A O 1
ATOM 728 N N . PHE A 1 90 ? 8.991 -6.670 -6.054 1.00 93.50 90 PHE A N 1
ATOM 729 C CA . PHE A 1 90 ? 9.512 -7.235 -7.291 1.00 93.50 90 PHE A CA 1
ATOM 730 C C . PHE A 1 90 ? 10.806 -8.015 -7.025 1.00 93.50 90 PHE A C 1
ATOM 732 O O . PHE A 1 90 ? 11.875 -7.434 -6.851 1.00 93.50 90 PHE A O 1
ATOM 739 N N . THR A 1 91 ? 10.708 -9.344 -6.999 1.00 93.69 91 THR A N 1
ATOM 740 C CA . THR A 1 91 ? 11.809 -10.250 -6.623 1.00 93.69 91 THR A CA 1
ATOM 741 C C . THR A 1 91 ? 12.686 -10.693 -7.794 1.00 93.69 91 THR A C 1
ATOM 743 O O . THR A 1 91 ? 13.764 -11.237 -7.577 1.00 93.69 91 THR A O 1
ATOM 746 N N . ALA A 1 92 ? 12.251 -10.464 -9.035 1.00 94.00 92 ALA A N 1
ATOM 747 C CA . ALA A 1 92 ? 12.945 -10.937 -10.234 1.00 94.00 92 ALA A CA 1
ATOM 748 C C . ALA A 1 92 ? 14.055 -9.988 -10.729 1.00 94.00 92 ALA A C 1
ATOM 750 O O . ALA A 1 92 ? 14.642 -10.229 -11.784 1.00 94.00 92 ALA A O 1
ATOM 751 N N . TRP A 1 93 ? 14.349 -8.902 -10.002 1.00 93.88 93 TRP A N 1
ATOM 752 C CA . TRP A 1 93 ? 15.455 -8.016 -10.365 1.00 93.88 93 TRP A CA 1
ATOM 753 C C . TRP A 1 93 ? 16.797 -8.621 -9.929 1.00 93.88 93 TRP A C 1
ATOM 755 O O . TRP A 1 93 ? 17.007 -8.790 -8.725 1.00 93.88 93 TRP A O 1
ATOM 765 N N . PRO A 1 94 ? 17.728 -8.906 -10.859 1.00 91.19 94 PRO A N 1
ATOM 766 C CA . PRO A 1 94 ? 19.012 -9.511 -10.516 1.00 91.19 94 PRO A CA 1
ATOM 767 C C . PRO A 1 94 ? 19.887 -8.575 -9.674 1.00 91.19 94 PRO A C 1
ATOM 769 O O . PRO A 1 94 ? 19.802 -7.350 -9.785 1.00 91.19 94 PRO A O 1
ATOM 772 N N . GLU A 1 95 ? 20.756 -9.152 -8.840 1.00 80.81 95 GLU A N 1
ATOM 773 C CA . GLU A 1 95 ? 21.701 -8.406 -7.996 1.00 80.81 95 GLU A CA 1
ATOM 774 C C . GLU A 1 95 ? 22.591 -7.470 -8.823 1.00 80.81 95 GLU A C 1
ATOM 776 O O . GLU A 1 95 ? 22.689 -6.281 -8.518 1.00 80.81 95 GLU A O 1
ATOM 781 N N . HIS A 1 96 ? 23.119 -7.981 -9.937 1.00 84.31 96 HIS A N 1
ATOM 782 C CA . HIS A 1 96 ? 23.883 -7.220 -10.917 1.00 84.31 96 HIS A CA 1
ATOM 783 C C . HIS A 1 96 ? 23.111 -7.095 -12.236 1.00 84.31 96 HIS A C 1
ATOM 785 O O . HIS A 1 96 ? 22.626 -8.085 -12.782 1.00 84.31 96 HIS A O 1
ATOM 791 N N . GLY A 1 97 ? 23.029 -5.873 -12.766 1.00 88.31 97 GLY A N 1
ATOM 792 C CA . GLY A 1 97 ? 22.403 -5.588 -14.058 1.00 88.31 97 GLY A CA 1
ATOM 793 C C . GLY A 1 97 ? 20.882 -5.405 -14.004 1.00 88.31 97 GLY A C 1
ATOM 794 O O . GLY A 1 97 ? 20.328 -4.832 -13.060 1.00 88.31 97 GLY A O 1
ATOM 795 N N . VAL A 1 98 ? 20.210 -5.847 -15.068 1.00 92.12 98 VAL A N 1
ATOM 796 C CA . VAL A 1 98 ? 18.772 -5.650 -15.313 1.00 92.12 98 VAL A CA 1
ATOM 797 C C . VAL A 1 98 ? 18.089 -6.977 -15.656 1.00 92.12 98 VAL A C 1
ATOM 799 O O . VAL A 1 98 ? 18.768 -7.904 -16.106 1.00 92.12 98 VAL A O 1
ATOM 802 N N . PRO A 1 99 ? 16.762 -7.104 -15.460 1.00 90.00 99 PRO A N 1
ATOM 803 C CA . PRO A 1 99 ? 16.019 -8.270 -15.928 1.00 90.00 99 PRO A CA 1
ATOM 804 C C . PRO A 1 99 ? 16.227 -8.504 -17.429 1.00 90.00 99 PRO A C 1
ATOM 806 O O . PRO A 1 99 ? 16.196 -7.559 -18.214 1.00 90.00 99 PRO A O 1
ATOM 809 N N . TYR A 1 100 ? 16.382 -9.766 -17.837 1.00 88.62 100 TYR A N 1
ATOM 810 C CA . TYR A 1 100 ? 16.573 -10.124 -19.250 1.00 88.62 100 TYR A CA 1
ATOM 811 C C . TYR A 1 100 ? 15.358 -9.758 -20.125 1.00 88.62 100 TYR A C 1
ATOM 813 O O . TYR A 1 100 ? 15.498 -9.427 -21.300 1.00 88.62 100 TYR A O 1
ATOM 821 N N . HIS A 1 101 ? 14.160 -9.768 -19.535 1.00 92.94 101 HIS A N 1
ATOM 822 C CA . HIS A 1 101 ? 12.921 -9.334 -20.173 1.00 92.94 101 HIS A CA 1
ATOM 823 C C . HIS A 1 101 ? 12.190 -8.311 -19.300 1.00 92.94 101 HIS A C 1
ATOM 825 O O . HIS A 1 101 ? 12.017 -8.522 -18.098 1.00 92.94 101 HIS A O 1
ATOM 831 N N . ALA A 1 102 ? 11.686 -7.239 -19.919 1.00 92.06 102 ALA A N 1
ATOM 832 C CA . ALA A 1 102 ? 10.926 -6.195 -19.228 1.00 92.06 102 ALA A CA 1
ATOM 833 C C . ALA A 1 102 ? 9.511 -6.641 -18.816 1.00 92.06 102 ALA A C 1
ATOM 835 O O . ALA A 1 102 ? 8.909 -6.029 -17.939 1.00 92.06 102 ALA A O 1
ATOM 836 N N . THR A 1 103 ? 8.980 -7.720 -19.404 1.00 94.00 103 THR A N 1
ATOM 837 C CA . THR A 1 103 ? 7.592 -8.177 -19.219 1.00 94.00 103 THR A CA 1
ATOM 838 C C . THR A 1 103 ? 7.193 -8.320 -17.753 1.00 94.00 103 THR A C 1
ATOM 840 O O . THR A 1 103 ? 6.120 -7.865 -17.367 1.00 94.00 103 THR A O 1
ATOM 843 N N . GLY A 1 104 ? 8.062 -8.906 -16.922 1.00 94.38 104 GLY A N 1
ATOM 844 C CA . GLY A 1 104 ? 7.787 -9.067 -15.494 1.00 94.38 104 GLY A CA 1
ATOM 845 C C . GLY A 1 104 ? 7.694 -7.731 -14.757 1.00 94.38 104 GLY A C 1
ATOM 846 O O . GLY A 1 104 ? 6.797 -7.544 -13.940 1.00 94.38 104 GLY A O 1
ATOM 847 N N . LEU A 1 105 ? 8.585 -6.788 -15.076 1.00 94.94 105 LEU A N 1
ATOM 848 C CA . LEU A 1 105 ? 8.597 -5.461 -14.463 1.00 94.94 105 LEU A CA 1
ATOM 849 C C . LEU A 1 105 ? 7.388 -4.628 -14.908 1.00 94.94 105 LEU A C 1
ATOM 851 O O . LEU A 1 105 ? 6.733 -4.016 -14.072 1.00 94.94 105 LEU A O 1
ATOM 855 N N . LEU A 1 106 ? 7.034 -4.667 -16.195 1.00 95.56 106 LEU A N 1
ATOM 856 C CA . LEU A 1 106 ? 5.850 -3.982 -16.726 1.00 95.56 106 LEU A CA 1
ATOM 857 C C . LEU A 1 106 ? 4.551 -4.539 -16.127 1.00 95.56 106 LEU A C 1
ATOM 859 O O . LEU A 1 106 ? 3.665 -3.776 -15.746 1.00 95.56 106 LEU A O 1
ATOM 863 N N . ALA A 1 107 ? 4.437 -5.865 -16.001 1.00 95.00 107 ALA A N 1
ATOM 864 C CA . ALA A 1 107 ? 3.295 -6.496 -15.340 1.00 95.00 107 ALA A CA 1
ATOM 865 C C . ALA A 1 107 ? 3.206 -6.096 -13.859 1.00 95.00 107 ALA A C 1
ATOM 867 O O . ALA A 1 107 ? 2.113 -5.847 -13.350 1.00 95.00 107 ALA A O 1
ATOM 868 N N . PHE A 1 108 ? 4.352 -5.998 -13.182 1.00 95.06 108 PHE A N 1
ATOM 869 C CA . PHE A 1 108 ? 4.421 -5.544 -11.799 1.00 95.06 108 PHE A CA 1
ATOM 870 C C . PHE A 1 108 ? 3.983 -4.081 -11.650 1.00 95.06 108 PHE A C 1
ATOM 872 O O . PHE A 1 108 ? 3.118 -3.815 -10.820 1.00 95.06 108 PHE A O 1
ATOM 879 N N . ILE A 1 109 ? 4.483 -3.165 -12.490 1.00 94.75 109 ILE A N 1
ATOM 880 C CA . ILE A 1 109 ? 4.052 -1.754 -12.511 1.00 94.75 109 ILE A CA 1
ATOM 881 C C . ILE A 1 109 ? 2.532 -1.672 -12.686 1.00 94.75 109 ILE A C 1
ATOM 883 O O . ILE A 1 109 ? 1.845 -1.087 -11.853 1.00 94.75 109 ILE A O 1
ATOM 887 N N . ARG A 1 110 ? 1.975 -2.353 -13.695 1.00 93.00 110 ARG A N 1
ATOM 888 C CA . ARG A 1 110 ? 0.520 -2.387 -13.930 1.00 93.00 110 ARG A CA 1
ATOM 889 C C . ARG A 1 110 ? -0.264 -2.901 -12.723 1.00 93.00 110 ARG A C 1
ATOM 891 O O . ARG A 1 110 ? -1.316 -2.354 -12.404 1.00 93.00 110 ARG A O 1
ATOM 898 N N . ARG A 1 111 ? 0.237 -3.936 -12.037 1.00 91.31 111 ARG A N 1
ATOM 899 C CA . ARG A 1 111 ? -0.397 -4.473 -10.823 1.00 91.31 111 ARG A CA 1
ATOM 900 C C . ARG A 1 111 ? -0.371 -3.464 -9.675 1.00 91.31 111 ARG A C 1
ATOM 902 O O . ARG A 1 111 ? -1.371 -3.381 -8.967 1.00 91.31 111 ARG A O 1
ATOM 909 N N . VAL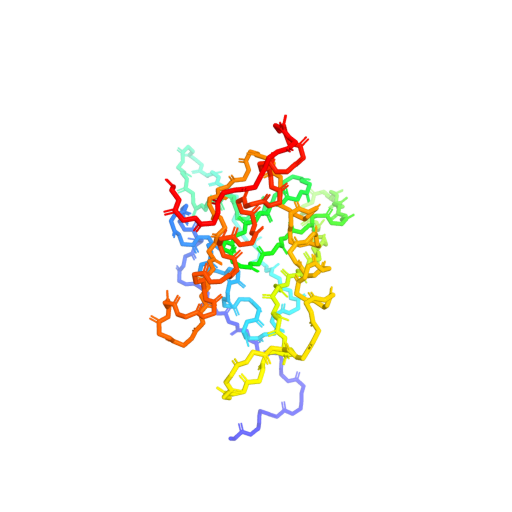 A 1 112 ? 0.727 -2.726 -9.498 1.00 90.69 112 VAL A N 1
ATOM 910 C CA . VAL A 1 112 ? 0.828 -1.653 -8.495 1.00 90.69 112 VAL A CA 1
ATOM 911 C C . VAL A 1 112 ? -0.165 -0.539 -8.827 1.00 90.69 112 VAL A C 1
ATOM 913 O O . VAL A 1 112 ? -0.990 -0.220 -7.980 1.00 90.69 112 VAL A O 1
ATOM 916 N N . LYS A 1 113 ? -0.184 -0.031 -10.068 1.00 89.38 113 LYS A N 1
ATOM 917 C CA . LYS A 1 113 ? -1.124 1.025 -10.497 1.00 89.38 113 LYS A CA 1
ATOM 918 C C . LYS A 1 113 ? -2.585 0.625 -10.312 1.00 89.38 113 LYS A C 1
ATOM 920 O O . LYS A 1 113 ? -3.347 1.357 -9.702 1.00 89.38 113 LYS A O 1
ATOM 925 N N . ALA A 1 114 ? -2.968 -0.577 -10.750 1.00 88.44 114 ALA A N 1
ATOM 926 C CA . ALA A 1 114 ? -4.333 -1.086 -10.577 1.00 88.44 114 ALA A CA 1
ATOM 927 C C . ALA A 1 114 ? -4.741 -1.254 -9.101 1.00 88.44 114 ALA A C 1
ATOM 929 O O . ALA A 1 114 ? -5.921 -1.395 -8.784 1.00 88.44 114 ALA A O 1
ATOM 930 N N . SER A 1 115 ? -3.761 -1.292 -8.200 1.00 84.25 115 SER A N 1
ATOM 931 C CA . SER A 1 115 ? -3.963 -1.417 -6.766 1.00 84.25 115 SER A CA 1
ATOM 932 C C . SER A 1 115 ? -3.860 -0.100 -6.000 1.00 84.25 115 SER A C 1
ATOM 934 O O . SER A 1 115 ? -4.211 -0.105 -4.820 1.00 84.25 115 SER A O 1
ATOM 936 N N . THR A 1 116 ? -3.432 0.983 -6.649 1.00 81.75 116 THR A N 1
ATOM 937 C CA . THR A 1 116 ? -3.262 2.312 -6.057 1.00 81.75 116 THR A CA 1
ATOM 938 C C . THR A 1 116 ? -4.332 3.256 -6.617 1.00 81.75 116 THR A C 1
ATOM 940 O O . THR A 1 116 ? -4.262 3.618 -7.791 1.00 81.75 116 THR A O 1
ATOM 943 N N . PRO A 1 117 ? -5.330 3.656 -5.809 1.00 77.88 117 PRO A N 1
ATOM 944 C CA . PRO A 1 117 ? -6.345 4.626 -6.216 1.00 77.88 117 PRO A CA 1
ATOM 945 C C . PRO A 1 117 ? -5.739 5.984 -6.631 1.00 77.88 117 PRO A C 1
ATOM 947 O O . PRO A 1 117 ? -4.719 6.377 -6.065 1.00 77.88 117 PRO A O 1
ATOM 950 N N . PRO A 1 118 ? -6.358 6.743 -7.559 1.00 75.25 118 PRO A N 1
ATOM 951 C CA . PRO A 1 118 ? -5.867 8.068 -7.964 1.00 75.25 118 PRO A CA 1
ATOM 952 C C . PRO A 1 118 ? -5.847 9.112 -6.837 1.00 75.25 118 PRO A C 1
ATOM 954 O O . PRO A 1 118 ? -5.096 10.081 -6.906 1.00 75.25 118 PRO A O 1
ATOM 957 N N . ASP A 1 119 ? -6.692 8.935 -5.824 1.00 75.62 119 ASP A N 1
ATOM 958 C CA . ASP A 1 119 ? -6.800 9.780 -4.633 1.00 75.62 119 ASP A CA 1
ATOM 959 C C . ASP A 1 119 ? -5.911 9.309 -3.468 1.00 75.62 119 ASP A C 1
ATOM 961 O O . ASP A 1 119 ? -5.891 9.944 -2.411 1.00 75.62 119 ASP A O 1
ATOM 965 N N . ALA A 1 120 ? -5.151 8.225 -3.657 1.00 74.62 120 ALA A N 1
ATOM 966 C CA . ALA A 1 120 ? -4.180 7.767 -2.677 1.00 74.62 120 ALA A CA 1
ATOM 967 C C . ALA A 1 120 ? -2.991 8.739 -2.557 1.00 74.62 120 ALA A C 1
ATOM 969 O O . ALA A 1 120 ? -2.671 9.515 -3.460 1.00 74.62 120 ALA A O 1
ATOM 970 N N . GLY A 1 121 ? -2.295 8.668 -1.420 1.00 72.38 121 GLY A N 1
ATOM 971 C CA . GLY A 1 121 ? -1.020 9.361 -1.231 1.00 72.38 121 GLY A CA 1
ATOM 972 C C . GLY A 1 121 ? 0.089 8.850 -2.171 1.00 72.38 121 GLY A C 1
ATOM 973 O O . GLY A 1 121 ? -0.091 7.861 -2.883 1.00 72.38 121 GLY A O 1
ATOM 974 N N . PRO A 1 122 ? 1.273 9.492 -2.168 1.00 79.00 122 PRO A N 1
ATOM 975 C CA . PRO A 1 122 ? 2.373 9.102 -3.046 1.00 79.00 122 PRO A CA 1
ATOM 976 C C . PRO A 1 122 ? 2.833 7.659 -2.786 1.00 79.00 122 PRO A C 1
ATOM 978 O O . PRO A 1 122 ? 3.047 7.259 -1.639 1.00 79.00 122 PRO A O 1
ATOM 981 N N . VAL A 1 123 ? 3.052 6.893 -3.861 1.00 84.62 123 VAL A N 1
ATOM 982 C CA . VAL A 1 123 ? 3.619 5.539 -3.774 1.00 84.62 123 VAL A CA 1
ATOM 983 C C . VAL A 1 123 ? 5.101 5.632 -3.426 1.00 84.62 123 VAL A C 1
ATOM 985 O O . VAL A 1 123 ? 5.896 6.225 -4.156 1.00 84.62 123 VAL A O 1
ATOM 988 N N . VAL A 1 124 ? 5.493 5.012 -2.314 1.00 86.12 124 VAL A N 1
ATOM 989 C CA . VAL A 1 124 ? 6.902 4.930 -1.918 1.00 86.12 124 VAL A CA 1
ATOM 990 C C . VAL A 1 124 ? 7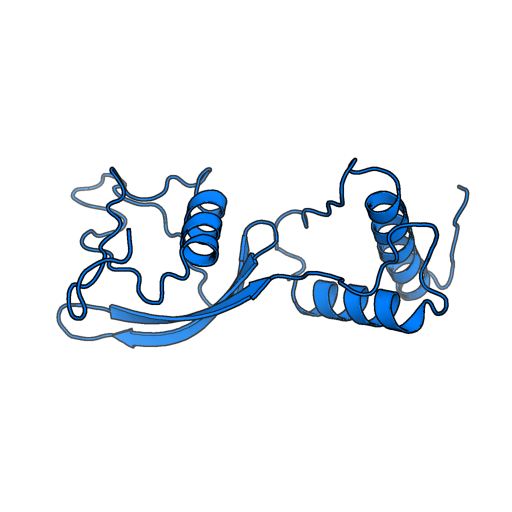.583 3.816 -2.704 1.00 86.12 124 VAL A C 1
ATOM 992 O O . VAL A 1 124 ? 7.229 2.645 -2.582 1.00 86.12 124 VAL A O 1
ATOM 995 N N . ILE A 1 125 ? 8.603 4.173 -3.481 1.00 90.69 125 ILE A N 1
ATOM 996 C CA . ILE A 1 125 ? 9.387 3.229 -4.282 1.00 90.69 125 ILE A CA 1
ATOM 997 C C . ILE A 1 125 ? 10.813 3.224 -3.741 1.00 90.69 125 ILE A C 1
ATOM 999 O O . ILE A 1 125 ? 11.473 4.261 -3.686 1.00 90.69 125 ILE A O 1
ATOM 1003 N N . HIS A 1 126 ? 11.325 2.055 -3.363 1.00 90.69 126 HIS A N 1
ATOM 1004 C CA . HIS A 1 126 ? 12.689 1.930 -2.857 1.00 90.69 126 HIS A CA 1
ATOM 1005 C C . HIS A 1 126 ? 13.415 0.720 -3.451 1.00 90.69 126 HIS A C 1
ATOM 1007 O O . HIS A 1 126 ? 12.816 -0.224 -3.961 1.00 90.69 126 HIS A O 1
ATOM 1013 N N . CYS A 1 127 ? 14.742 0.756 -3.376 1.00 89.31 127 CYS A N 1
ATOM 1014 C CA . CYS A 1 127 ? 15.604 -0.396 -3.618 1.00 89.31 127 CYS A CA 1
ATOM 1015 C C . CYS A 1 127 ? 16.624 -0.487 -2.473 1.00 89.31 127 CYS A C 1
ATOM 1017 O O . CYS A 1 127 ? 16.227 -0.357 -1.318 1.00 89.31 127 CYS A O 1
ATOM 1019 N N . SER A 1 128 ? 17.914 -0.683 -2.763 1.00 87.94 128 SER A N 1
ATOM 1020 C CA . SER A 1 128 ? 18.972 -0.611 -1.744 1.00 87.94 128 SER A CA 1
ATOM 1021 C C . SER A 1 128 ? 19.454 0.826 -1.516 1.00 87.94 128 SER A C 1
ATOM 1023 O O . SER A 1 128 ? 19.428 1.299 -0.390 1.00 87.94 128 SER A O 1
ATOM 1025 N N . ALA A 1 129 ? 19.883 1.521 -2.577 1.00 87.06 129 ALA A N 1
ATOM 1026 C CA . ALA A 1 129 ? 20.406 2.893 -2.499 1.00 87.06 129 ALA A CA 1
ATOM 1027 C C . ALA A 1 129 ? 19.376 3.969 -2.893 1.00 87.06 129 ALA A C 1
ATOM 1029 O O . ALA A 1 129 ? 19.663 5.156 -2.817 1.00 87.06 129 ALA A O 1
ATOM 1030 N N . GLY A 1 130 ? 18.191 3.559 -3.358 1.00 85.62 130 GLY A N 1
ATOM 1031 C CA . GLY A 1 130 ? 17.113 4.470 -3.759 1.00 85.62 130 GLY A CA 1
ATOM 1032 C C . GLY A 1 130 ? 17.305 5.171 -5.109 1.00 85.62 130 GLY A C 1
ATOM 1033 O O . GLY A 1 130 ? 16.530 6.062 -5.423 1.00 85.62 130 GLY A O 1
ATOM 1034 N N . THR A 1 131 ? 18.296 4.785 -5.920 1.00 89.19 131 THR A N 1
ATOM 1035 C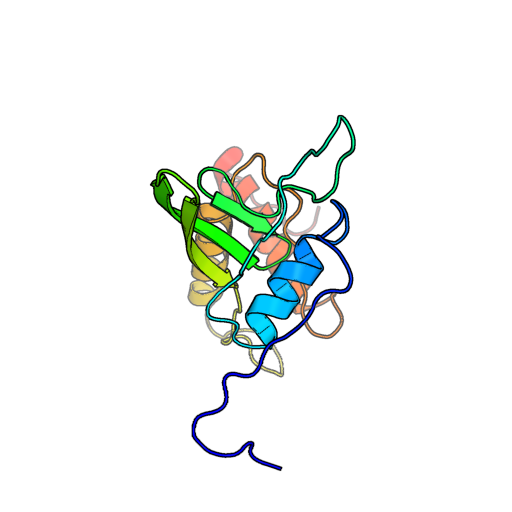 CA . THR A 1 131 ? 18.630 5.485 -7.177 1.00 89.19 131 THR A CA 1
ATOM 1036 C C . THR A 1 131 ? 18.442 4.617 -8.424 1.00 89.19 131 THR A C 1
ATOM 1038 O O . THR A 1 131 ? 17.621 4.946 -9.268 1.00 89.19 131 THR A O 1
ATOM 1041 N N . GLY A 1 132 ? 19.141 3.481 -8.543 1.00 91.81 132 GLY A N 1
ATOM 1042 C CA . GLY A 1 132 ? 19.171 2.678 -9.780 1.00 91.81 132 GLY A CA 1
ATOM 1043 C C . GLY A 1 132 ? 17.834 2.025 -10.161 1.00 91.81 132 GLY A C 1
ATOM 1044 O O . GLY A 1 132 ? 17.150 2.468 -11.081 1.00 91.81 132 GLY A O 1
ATOM 1045 N N . ARG A 1 133 ? 17.441 0.956 -9.451 1.00 94.62 133 ARG A N 1
ATOM 1046 C CA . ARG A 1 133 ? 16.178 0.235 -9.731 1.00 94.62 133 ARG A CA 1
ATOM 1047 C C . ARG A 1 133 ? 14.957 1.122 -9.492 1.00 94.62 133 ARG A C 1
ATOM 1049 O O . ARG A 1 133 ? 13.992 1.047 -10.241 1.00 94.62 133 ARG A O 1
ATOM 1056 N N . THR A 1 134 ? 15.040 1.977 -8.471 1.00 94.25 134 THR A N 1
ATOM 1057 C CA . THR A 1 134 ? 14.020 2.980 -8.149 1.00 94.25 134 THR A CA 1
ATOM 1058 C C . THR A 1 134 ? 13.799 3.935 -9.319 1.00 94.25 134 THR A C 1
ATOM 1060 O O . THR A 1 134 ? 12.672 4.048 -9.783 1.00 94.25 134 THR A O 1
ATOM 1063 N N . GLY A 1 135 ? 14.854 4.560 -9.855 1.00 94.19 135 GLY A N 1
ATOM 1064 C CA . GLY A 1 135 ? 14.736 5.472 -10.994 1.00 94.19 135 GLY A CA 1
ATOM 1065 C C . GLY A 1 135 ? 14.222 4.775 -12.251 1.00 94.19 135 GLY A C 1
ATOM 1066 O O . GLY A 1 135 ? 13.354 5.308 -12.929 1.00 94.19 135 GLY A O 1
ATOM 1067 N N . CYS A 1 136 ? 14.677 3.549 -12.521 1.00 94.75 136 CYS A N 1
ATOM 1068 C CA . CYS A 1 136 ? 14.179 2.776 -13.659 1.00 94.75 136 CYS A CA 1
ATOM 1069 C C . CYS A 1 136 ? 12.685 2.427 -13.527 1.00 94.75 136 CYS A C 1
ATOM 1071 O O . CYS A 1 136 ? 11.957 2.549 -14.508 1.00 94.75 136 CYS A O 1
ATOM 1073 N N . TYR A 1 137 ? 12.208 2.058 -12.331 1.00 95.50 137 TYR A N 1
ATOM 1074 C CA . TYR A 1 137 ? 10.774 1.878 -12.078 1.00 95.50 137 TYR A CA 1
ATOM 1075 C C . TYR A 1 137 ? 10.001 3.179 -12.335 1.00 95.50 137 TYR A C 1
ATOM 1077 O O . TYR A 1 137 ? 9.016 3.153 -13.063 1.00 95.50 137 TYR A O 1
ATOM 1085 N N . ILE A 1 138 ? 10.460 4.304 -11.770 1.00 95.00 138 ILE A N 1
ATOM 1086 C CA . ILE A 1 138 ? 9.781 5.606 -11.880 1.00 95.00 138 ILE A CA 1
ATOM 1087 C C . ILE A 1 138 ? 9.693 6.057 -13.341 1.00 95.00 138 ILE A C 1
ATOM 1089 O O . ILE A 1 138 ? 8.614 6.411 -13.799 1.00 95.00 138 ILE A O 1
ATOM 1093 N N . VAL A 1 139 ? 10.802 6.006 -14.086 1.00 95.25 139 VAL A N 1
ATOM 1094 C CA . VAL A 1 139 ? 10.813 6.391 -15.506 1.00 95.25 139 VAL A CA 1
ATOM 1095 C C . VAL A 1 139 ? 9.851 5.514 -16.300 1.00 95.25 139 VAL A C 1
ATOM 1097 O O . VAL A 1 139 ? 9.054 6.039 -17.064 1.00 95.25 139 VAL A O 1
ATOM 1100 N N . LEU A 1 140 ? 9.868 4.193 -16.102 1.00 95.00 140 LEU A N 1
ATOM 1101 C CA . LEU A 1 140 ? 8.934 3.307 -16.802 1.00 95.00 140 LEU A CA 1
ATOM 1102 C C . LEU A 1 140 ? 7.475 3.615 -16.456 1.00 95.00 140 LEU A C 1
ATOM 1104 O O . LEU A 1 140 ? 6.639 3.597 -17.351 1.00 95.00 140 LEU A O 1
ATOM 1108 N N . ASP A 1 141 ? 7.169 3.899 -15.193 1.00 94.25 141 ASP A N 1
ATOM 1109 C CA . ASP A 1 141 ? 5.815 4.233 -14.750 1.00 94.25 141 ASP A CA 1
ATOM 1110 C C . ASP A 1 141 ? 5.287 5.520 -15.406 1.00 94.25 141 ASP A C 1
ATOM 1112 O O . ASP A 1 141 ? 4.197 5.510 -15.979 1.00 94.25 141 ASP A O 1
ATOM 1116 N N . VAL A 1 142 ? 6.097 6.585 -15.413 1.00 92.81 142 VAL A N 1
ATOM 1117 C CA . VAL A 1 142 ? 5.759 7.868 -16.056 1.00 92.81 142 VAL A CA 1
ATOM 1118 C C . VAL A 1 142 ? 5.648 7.714 -17.572 1.00 92.81 142 VAL A C 1
ATOM 1120 O O . VAL A 1 142 ? 4.701 8.205 -18.179 1.00 92.81 142 VAL A O 1
ATOM 1123 N N . MET A 1 143 ? 6.584 6.997 -18.197 1.00 93.00 143 MET A N 1
ATOM 1124 C CA . MET A 1 143 ? 6.570 6.787 -19.646 1.00 93.00 143 MET A CA 1
ATOM 1125 C C . MET A 1 143 ? 5.371 5.965 -20.111 1.00 93.00 143 MET A C 1
ATOM 1127 O O . MET A 1 143 ? 4.871 6.187 -21.211 1.00 93.00 143 MET A O 1
ATOM 1131 N N . LEU A 1 144 ? 4.900 5.022 -19.291 1.00 92.06 144 LEU A N 1
ATOM 1132 C CA . LEU A 1 144 ? 3.665 4.297 -19.576 1.00 92.06 144 LEU A CA 1
ATOM 1133 C C . LEU A 1 144 ? 2.454 5.237 -19.547 1.00 92.06 144 LEU A C 1
ATOM 1135 O O . LEU A 1 144 ? 1.615 5.137 -20.437 1.00 92.06 144 LEU A O 1
ATOM 1139 N N . ASP A 1 145 ? 2.399 6.184 -18.607 1.00 90.50 145 ASP A N 1
ATOM 1140 C CA . ASP A 1 145 ? 1.315 7.175 -18.563 1.00 90.50 145 ASP A CA 1
ATOM 1141 C C . ASP A 1 145 ? 1.359 8.145 -19.742 1.00 90.50 145 ASP A C 1
ATOM 1143 O O . ASP A 1 145 ? 0.316 8.430 -20.327 1.00 90.50 145 ASP A O 1
ATOM 1147 N N . MET A 1 146 ? 2.545 8.610 -20.144 1.00 90.00 146 MET A N 1
ATOM 1148 C CA . MET A 1 146 ? 2.700 9.454 -21.337 1.00 90.00 146 MET A CA 1
ATOM 1149 C C . MET A 1 146 ? 2.278 8.709 -22.606 1.00 90.00 146 MET A C 1
ATOM 1151 O O . MET A 1 146 ? 1.563 9.259 -23.447 1.00 90.00 146 MET A O 1
ATOM 1155 N N . ALA A 1 147 ? 2.650 7.431 -22.724 1.00 91.19 147 ALA A N 1
ATOM 1156 C CA . ALA A 1 147 ? 2.249 6.607 -23.857 1.00 91.19 147 ALA A CA 1
ATOM 1157 C C . ALA A 1 147 ? 0.725 6.441 -23.924 1.00 91.19 147 ALA A C 1
ATOM 1159 O O . ALA A 1 147 ? 0.152 6.494 -25.012 1.00 91.19 147 ALA A O 1
ATOM 1160 N N . GLU A 1 148 ? 0.068 6.245 -22.778 1.00 88.88 148 GLU A N 1
ATOM 1161 C CA . GLU A 1 148 ? -1.384 6.064 -22.695 1.00 88.88 148 GLU A CA 1
ATOM 1162 C C . GLU A 1 148 ? -2.159 7.379 -22.890 1.00 88.88 148 GLU A C 1
ATOM 1164 O O . GLU A 1 148 ? -3.183 7.380 -23.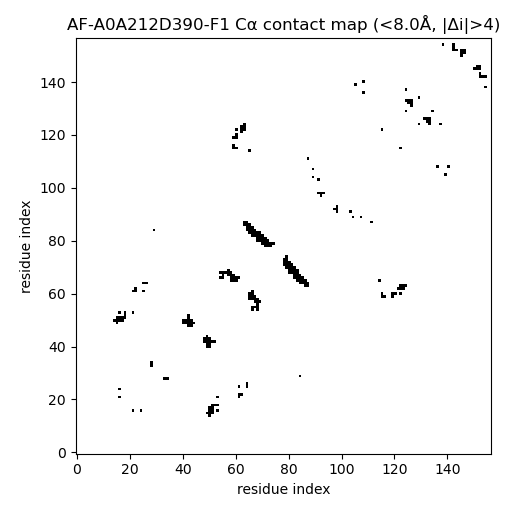574 1.00 88.88 148 GLU A O 1
ATOM 1169 N N . CYS A 1 149 ? -1.675 8.495 -22.338 1.00 88.75 149 CYS A N 1
ATOM 1170 C CA . CYS A 1 149 ? -2.373 9.784 -22.376 1.00 88.75 149 CYS A CA 1
ATOM 1171 C C . CYS A 1 149 ? -2.111 10.582 -23.659 1.00 88.75 149 CYS A C 1
ATOM 1173 O O . CYS A 1 149 ? -3.017 11.238 -24.174 1.00 88.75 149 CYS A O 1
ATOM 1175 N N . GLU A 1 150 ? -0.879 10.552 -24.166 1.00 90.81 150 GLU A N 1
ATOM 1176 C CA . GLU A 1 150 ? -0.411 11.455 -25.226 1.00 90.81 150 GLU A CA 1
ATOM 1177 C C . GLU A 1 150 ? 0.017 10.707 -26.496 1.00 90.81 150 GLU A C 1
ATOM 1179 O O . GLU A 1 150 ? 0.211 11.321 -27.546 1.00 90.81 150 GLU A O 1
ATOM 1184 N N . GLY A 1 151 ? 0.159 9.378 -26.428 1.00 88.50 151 GLY A N 1
ATOM 1185 C CA . GLY A 1 151 ? 0.680 8.577 -27.536 1.00 88.50 151 GLY A CA 1
ATOM 1186 C C . GLY A 1 151 ? 2.173 8.801 -27.794 1.00 88.50 151 GLY A C 1
ATOM 1187 O O . GLY A 1 151 ? 2.660 8.464 -28.875 1.00 88.50 151 GLY A O 1
ATOM 1188 N N . VAL A 1 152 ? 2.898 9.370 -26.824 1.00 86.31 152 VAL A N 1
ATOM 1189 C CA . VAL A 1 152 ? 4.330 9.683 -26.919 1.00 86.31 152 VAL A CA 1
ATOM 1190 C C . VAL A 1 152 ? 5.113 9.097 -25.745 1.00 86.31 152 VAL A C 1
ATOM 1192 O O . VAL A 1 152 ? 4.568 8.840 -24.678 1.00 86.31 152 VAL A O 1
ATOM 1195 N N . VAL A 1 153 ? 6.409 8.872 -25.948 1.00 86.56 153 VAL A N 1
ATOM 1196 C CA . VAL A 1 153 ? 7.351 8.427 -24.912 1.00 86.56 153 VAL A CA 1
ATOM 1197 C C . VAL A 1 153 ? 8.617 9.260 -25.060 1.00 86.56 153 VAL A C 1
ATOM 1199 O O . VAL A 1 153 ? 9.214 9.252 -26.138 1.00 86.56 153 VAL A O 1
ATOM 1202 N N . ASP A 1 154 ? 9.037 9.942 -23.995 1.00 84.62 154 ASP A N 1
ATOM 1203 C CA . ASP A 1 154 ? 10.283 10.712 -23.969 1.00 84.62 154 ASP A CA 1
ATOM 1204 C C . ASP A 1 154 ? 11.148 10.336 -22.766 1.00 84.62 154 ASP A C 1
ATOM 1206 O O . ASP A 1 154 ? 10.896 10.715 -21.632 1.00 84.62 154 ASP A O 1
ATOM 1210 N N . ILE A 1 155 ? 12.191 9.554 -23.024 1.00 85.94 155 ILE A N 1
ATOM 1211 C CA . ILE A 1 155 ? 13.068 9.030 -21.973 1.00 85.94 155 ILE A CA 1
ATOM 1212 C C . ILE A 1 155 ? 14.130 10.062 -21.544 1.00 85.94 155 ILE A C 1
ATOM 1214 O O . ILE A 1 155 ? 14.722 9.900 -20.476 1.00 85.94 155 ILE A O 1
ATOM 1218 N N . TYR A 1 156 ? 14.423 11.076 -22.366 1.00 83.00 156 TYR A N 1
ATOM 1219 C CA . TYR A 1 156 ? 15.604 11.934 -22.190 1.00 83.00 156 TYR A CA 1
ATOM 1220 C C . TYR A 1 156 ? 15.292 13.397 -21.863 1.00 83.00 156 TYR A C 1
ATOM 1222 O O . TYR A 1 156 ? 16.170 14.048 -21.286 1.00 83.00 156 TYR A O 1
ATOM 1230 N N . ASN A 1 157 ? 14.116 13.910 -22.237 1.00 58.06 157 ASN A N 1
ATOM 1231 C CA . ASN A 1 157 ? 13.684 15.278 -21.911 1.00 58.06 157 ASN A CA 1
ATOM 1232 C C . ASN A 1 157 ? 12.679 15.328 -20.756 1.00 58.06 157 ASN A C 1
ATOM 1234 O O . ASN A 1 157 ? 12.396 16.468 -20.322 1.00 58.06 157 ASN A O 1
#

Radius of gyration: 19.97 Å; Cα contacts (8 Å, |Δi|>4): 140; chains: 1; bounding box: 48×40×53 Å

Sequence (157 aa):
MKPPLGLRTLLACIGGPKPEMVYDFWRMVWQEHCSSIVMITKLVEVGRVKCSRYWPEDSDMYGDIKITLVKTETLAEYVVRSFALERFHFTAWPEHGVPYHATGLLAFIRRVKASTPPDAGPVVIHCSAGTGRTGCYIVLDVMLDMAECEGVVDIYN